Protein AF-A0A348WAE8-F1 (afdb_monomer)

Solvent-accessible surface area (backbone atoms only — not comparable to full-atom values): 7150 Å² total; per-residue (Å²): 110,68,86,56,51,53,53,51,56,40,49,42,22,59,78,48,71,42,28,40,75,69,34,55,77,71,32,35,38,44,44,33,65,83,74,50,80,72,49,72,64,38,52,44,48,25,51,53,37,42,39,63,61,49,47,48,45,54,46,50,67,75,70,50,78,93,65,56,69,68,58,52,51,49,42,51,50,50,43,52,53,57,67,45,42,25,78,77,34,94,80,55,38,41,69,30,30,57,76,35,44,32,41,79,44,84,49,76,83,81,74,78,66,80,60,66,73,58,59,61,53,63,78,73,110

InterPro domains:
  IPR010432 RDD [PF06271] (7-101)

Secondary structure (DSSP, 8-state):
-HHHHHHHHHHHHHHTTS--HHHHHTTEEEEETTSSPPPHHHHHHHHHHHIIIIIHHHHHHHH-TT--HHHHHHHHHHHHHHHHHHHHSTT---HHHHHTTEEEEE------PPPHHHHHHHTT-

Nearest PDB structures (foldseek):
  7t92-assembly1_C  TM=5.198E-01  e=1.844E-01  Thermothel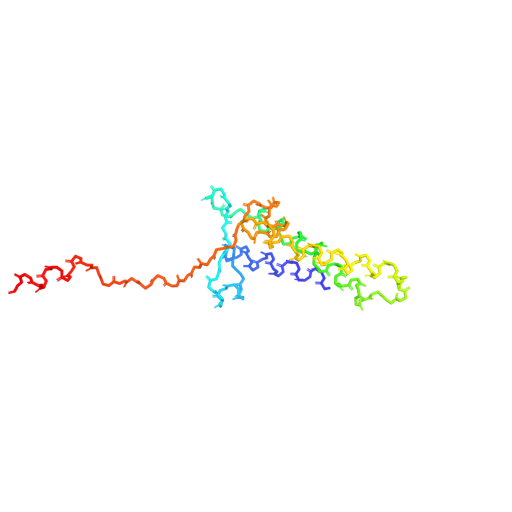omyces thermophilus ATCC 42464
  8teh-assembly1_A  TM=3.190E-01  e=2.812E+00  Arabidopsis thaliana

pLDDT: mean 82.07, std 10.45, range [54.12, 94.94]

Structure (mmCIF, N/CA/C/O backbone):
data_AF-A0A348WAE8-F1
#
_entry.id   AF-A0A348WAE8-F1
#
loop_
_atom_site.group_PDB
_atom_site.id
_atom_site.type_symbol
_atom_site.label_atom_id
_atom_site.label_alt_id
_atom_site.label_comp_id
_atom_site.label_asym_id
_atom_site.label_entity_id
_atom_site.label_seq_id
_atom_site.pdbx_PDB_ins_code
_atom_site.Cartn_x
_atom_site.Cartn_y
_atom_site.Cartn_z
_atom_site.occupancy
_atom_site.B_iso_or_equiv
_atom_site.auth_seq_id
_atom_site.auth_comp_id
_atom_site.auth_asym_id
_atom_site.auth_atom_id
_atom_site.pdbx_PDB_model_num
ATOM 1 N N . PHE A 1 1 ? 1.419 10.550 -15.366 1.00 61.09 1 PHE A N 1
ATOM 2 C CA . PHE A 1 1 ? 0.762 9.363 -14.771 1.00 61.09 1 PHE A CA 1
ATOM 3 C C . PHE A 1 1 ? 0.949 9.292 -13.250 1.00 61.09 1 PHE A C 1
ATOM 5 O O . PHE A 1 1 ? -0.041 9.384 -12.534 1.00 61.09 1 PHE A O 1
ATOM 12 N N . PHE A 1 2 ? 2.189 9.226 -12.744 1.00 62.22 2 PHE A N 1
ATOM 13 C CA . PHE A 1 2 ? 2.522 9.203 -11.305 1.00 62.22 2 PHE A CA 1
ATOM 14 C C . PHE A 1 2 ? 1.822 10.304 -10.480 1.00 62.22 2 PHE A C 1
ATOM 16 O O . PHE A 1 2 ? 1.093 10.012 -9.535 1.00 62.22 2 PHE A O 1
ATOM 23 N N . PHE A 1 3 ? 1.944 11.562 -10.920 1.00 66.31 3 PHE A N 1
ATOM 24 C CA . PHE A 1 3 ? 1.403 12.740 -10.226 1.00 66.31 3 PHE A CA 1
ATOM 25 C C . PHE A 1 3 ? -0.125 12.825 -10.162 1.00 66.31 3 PHE A C 1
ATOM 27 O O . PHE A 1 3 ? -0.647 13.615 -9.393 1.00 66.31 3 PHE A O 1
ATOM 34 N N . VAL A 1 4 ? -0.852 12.023 -10.940 1.00 67.88 4 VAL A N 1
ATOM 35 C CA . VAL A 1 4 ? -2.324 11.978 -10.886 1.00 67.88 4 VAL A CA 1
ATOM 36 C C . VAL A 1 4 ? -2.778 10.758 -10.094 1.00 67.88 4 VAL A C 1
ATOM 38 O O . VAL A 1 4 ? -3.700 10.828 -9.282 1.00 67.88 4 VAL A O 1
ATOM 41 N N . ARG A 1 5 ? -2.091 9.625 -10.274 1.00 69.12 5 ARG A N 1
ATOM 42 C CA . ARG A 1 5 ? -2.501 8.364 -9.663 1.00 69.12 5 ARG A CA 1
ATOM 43 C C . ARG A 1 5 ? -2.165 8.278 -8.178 1.00 69.12 5 ARG A C 1
ATOM 45 O O . ARG A 1 5 ? -2.987 7.776 -7.413 1.00 69.12 5 ARG A O 1
ATOM 52 N N . VAL A 1 6 ? -0.987 8.752 -7.766 1.00 69.50 6 VAL A N 1
ATOM 53 C CA . VAL A 1 6 ? -0.583 8.731 -6.351 1.00 69.50 6 VAL A CA 1
ATOM 54 C C . VAL A 1 6 ? -1.540 9.585 -5.509 1.00 69.50 6 VAL A C 1
ATOM 56 O O . VAL A 1 6 ? -2.104 9.036 -4.559 1.00 69.50 6 VAL A O 1
ATOM 59 N N . PRO A 1 7 ? -1.856 10.846 -5.880 1.00 70.81 7 PRO A N 1
ATOM 60 C CA . PRO A 1 7 ? -2.849 11.628 -5.152 1.00 70.81 7 PRO A CA 1
ATOM 61 C C . PRO A 1 7 ? -4.238 11.004 -5.194 1.00 70.81 7 PRO A C 1
ATOM 63 O O . PRO A 1 7 ? -4.896 10.993 -4.168 1.00 70.81 7 PRO A O 1
ATOM 66 N N . TYR A 1 8 ? -4.681 10.411 -6.309 1.00 72.69 8 TYR A N 1
ATOM 67 C CA . TYR A 1 8 ? -5.989 9.743 -6.355 1.00 72.69 8 TYR A CA 1
ATOM 68 C C . TYR A 1 8 ? -6.109 8.613 -5.318 1.00 72.69 8 TYR A C 1
ATOM 70 O O . TYR A 1 8 ? -7.092 8.545 -4.577 1.00 72.69 8 TYR A O 1
ATOM 78 N N . TYR A 1 9 ? -5.103 7.736 -5.219 1.00 68.81 9 TYR A N 1
ATOM 79 C CA . TYR A 1 9 ? -5.116 6.650 -4.233 1.00 68.81 9 TYR A CA 1
ATOM 80 C C . TYR A 1 9 ? -4.982 7.162 -2.799 1.00 68.81 9 TYR A C 1
ATOM 82 O O . TYR A 1 9 ? -5.702 6.687 -1.925 1.00 68.81 9 TYR A O 1
ATOM 90 N N . VAL A 1 10 ? -4.099 8.133 -2.561 1.00 69.00 10 VAL A N 1
ATOM 91 C CA . VAL A 1 10 ? -3.904 8.707 -1.225 1.00 69.00 10 VAL A CA 1
ATOM 92 C C . VAL A 1 10 ? -5.152 9.468 -0.784 1.00 69.00 10 VAL A C 1
ATOM 94 O O . VAL A 1 10 ? -5.661 9.196 0.295 1.00 69.00 10 VAL A O 1
ATOM 97 N N . LEU A 1 11 ? -5.694 10.357 -1.620 1.00 69.06 11 LEU A N 1
ATOM 98 C CA . LEU A 1 11 ? -6.877 11.162 -1.310 1.00 69.06 11 LEU A CA 1
ATOM 99 C C . LEU A 1 11 ? -8.119 10.294 -1.137 1.00 69.06 11 LEU A C 1
ATOM 101 O O . LEU A 1 11 ? -8.844 10.490 -0.172 1.00 69.06 11 LEU A O 1
ATOM 105 N N . SER A 1 12 ? -8.356 9.303 -2.002 1.00 66.56 12 SER A N 1
ATOM 106 C CA . SER A 1 12 ? -9.499 8.399 -1.811 1.00 66.56 12 SER A CA 1
ATOM 107 C C . SER A 1 12 ? -9.385 7.611 -0.504 1.00 66.56 12 SER A C 1
ATOM 109 O O . SER A 1 12 ? -10.360 7.485 0.232 1.00 66.56 12 SER A O 1
ATOM 111 N N . GLU A 1 13 ? -8.194 7.126 -0.158 1.00 67.88 13 GLU A N 1
ATOM 112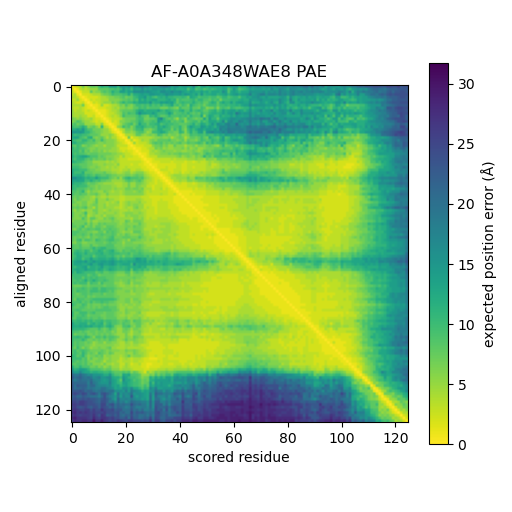 C CA . GLU A 1 13 ? -7.998 6.387 1.085 1.00 67.88 13 GLU A CA 1
ATOM 113 C C . GLU A 1 13 ? -8.036 7.298 2.326 1.00 67.88 13 GLU A C 1
ATOM 115 O O . GLU A 1 13 ? -8.510 6.864 3.376 1.00 67.88 13 GLU A O 1
ATOM 120 N N . LEU A 1 14 ? -7.634 8.566 2.199 1.00 70.69 14 LEU A N 1
ATOM 121 C CA . LEU A 1 14 ? -7.715 9.584 3.250 1.00 70.69 14 LEU A CA 1
ATOM 122 C C . LEU A 1 14 ? -9.163 10.0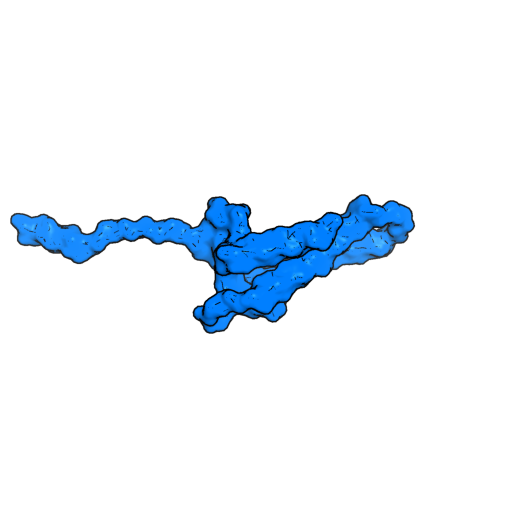43 3.495 1.00 70.69 14 LEU A C 1
ATOM 124 O O . LEU A 1 14 ? -9.621 10.048 4.634 1.00 70.69 14 LEU A O 1
ATOM 128 N N . VAL A 1 15 ? -9.910 10.349 2.428 1.00 70.25 15 VAL A N 1
ATOM 129 C CA . VAL A 1 15 ? -11.318 10.795 2.471 1.00 70.25 15 VAL A CA 1
ATOM 130 C C . VAL A 1 15 ? -12.227 9.726 3.084 1.00 70.25 15 VAL A C 1
ATOM 132 O O . VAL A 1 15 ? -13.226 10.042 3.730 1.00 70.25 15 VAL A O 1
ATOM 135 N N . TRP A 1 16 ? -11.877 8.448 2.930 1.00 65.56 16 TRP A N 1
ATOM 136 C CA . TRP A 1 16 ? -12.686 7.326 3.408 1.00 65.56 16 TRP A CA 1
ATOM 137 C C . TRP A 1 16 ? -12.030 6.499 4.516 1.00 65.56 16 TRP A C 1
ATOM 139 O O . TRP A 1 16 ? -12.394 5.332 4.694 1.00 65.56 16 TRP A O 1
ATOM 149 N N . ASN A 1 17 ? -11.119 7.101 5.293 1.00 68.31 17 ASN A N 1
ATOM 150 C CA . ASN A 1 17 ? -10.524 6.502 6.496 1.00 68.31 17 ASN A CA 1
ATOM 151 C C . ASN A 1 17 ? -9.977 5.075 6.263 1.00 68.31 17 ASN A C 1
ATOM 153 O O . ASN A 1 17 ? -10.301 4.138 6.997 1.00 68.31 17 ASN A O 1
ATOM 157 N N . GLY A 1 18 ? -9.165 4.885 5.220 1.00 64.19 18 GLY A N 1
ATOM 158 C CA . GLY A 1 18 ? -8.530 3.599 4.914 1.00 64.19 18 GLY A CA 1
ATOM 159 C C . GLY A 1 18 ? -9.298 2.704 3.936 1.00 64.19 18 GLY A C 1
ATOM 160 O O . GLY A 1 18 ? -9.080 1.488 3.914 1.00 64.19 18 GLY A O 1
ATOM 161 N N . ARG A 1 19 ? -10.226 3.254 3.142 1.00 71.94 19 ARG A N 1
ATOM 162 C CA . ARG A 1 19 ? -10.991 2.486 2.143 1.00 71.94 19 ARG A CA 1
ATOM 163 C C . ARG A 1 19 ? -11.019 3.199 0.797 1.00 71.94 19 ARG A C 1
ATOM 165 O O . ARG A 1 19 ? -11.450 4.333 0.706 1.00 71.94 19 ARG A O 1
ATOM 172 N N . THR A 1 20 ? -10.645 2.508 -0.270 1.00 79.88 20 THR A N 1
ATOM 173 C CA . THR A 1 20 ? -10.903 2.958 -1.646 1.00 79.88 20 THR A CA 1
ATOM 174 C C . THR A 1 20 ? -12.227 2.371 -2.152 1.00 79.88 20 THR A C 1
ATOM 176 O O . THR A 1 20 ? -12.753 1.432 -1.549 1.00 79.88 20 THR A O 1
ATOM 179 N N . LEU A 1 21 ? -12.773 2.881 -3.265 1.00 73.00 21 LEU A N 1
ATOM 180 C CA . LEU A 1 21 ? -14.014 2.359 -3.871 1.00 73.00 21 LEU A CA 1
ATOM 181 C C . LEU A 1 21 ? -13.969 0.834 -4.078 1.00 73.00 21 LEU A C 1
ATOM 183 O O . LEU A 1 21 ? -14.884 0.132 -3.660 1.00 73.00 21 LEU A O 1
ATOM 187 N N . GLY A 1 22 ? -12.863 0.305 -4.610 1.00 72.00 22 GLY A N 1
ATOM 188 C CA . GLY A 1 22 ? -12.678 -1.143 -4.768 1.00 72.00 22 GLY A CA 1
ATOM 189 C C . GLY A 1 22 ? -12.687 -1.901 -3.435 1.00 72.00 22 GLY A C 1
ATOM 190 O O . GLY A 1 22 ? -13.360 -2.919 -3.308 1.00 72.00 22 GLY A O 1
ATOM 191 N N . LYS A 1 23 ? -12.028 -1.371 -2.393 1.00 75.75 23 LYS A N 1
ATOM 192 C CA . LYS A 1 23 ? -12.045 -1.978 -1.046 1.00 75.75 23 LYS A CA 1
ATOM 193 C C . LYS A 1 23 ? -13.445 -1.972 -0.424 1.00 75.75 23 LYS A C 1
ATOM 195 O O . LYS A 1 23 ? -13.777 -2.865 0.350 1.00 75.75 23 LYS A O 1
ATOM 200 N N . ARG A 1 24 ? -14.284 -0.988 -0.763 1.00 76.31 24 ARG A N 1
ATOM 201 C CA . ARG A 1 24 ? -15.689 -0.955 -0.328 1.00 76.31 24 ARG A CA 1
ATOM 202 C C . ARG A 1 24 ? -16.512 -2.065 -0.965 1.00 76.31 24 ARG A C 1
ATOM 204 O O . ARG A 1 24 ? -17.243 -2.727 -0.238 1.00 76.31 24 ARG A O 1
ATOM 211 N N . LEU A 1 25 ? -16.344 -2.297 -2.268 1.00 81.25 25 LEU A N 1
ATOM 212 C CA . LEU A 1 25 ? -17.038 -3.376 -2.981 1.00 81.25 25 LEU A CA 1
ATOM 213 C C . LEU A 1 25 ? -16.681 -4.753 -2.407 1.00 81.25 25 LEU A C 1
ATOM 215 O O . LEU A 1 25 ? -17.562 -5.580 -2.198 1.00 81.25 25 LEU A O 1
ATOM 219 N N . VAL A 1 26 ? -15.405 -4.959 -2.070 1.00 81.94 26 VAL A N 1
ATOM 220 C CA . VAL A 1 26 ? -14.890 -6.223 -1.511 1.00 81.94 26 VAL A CA 1
ATOM 221 C C . VAL A 1 26 ? -15.050 -6.295 0.019 1.00 81.94 26 VAL A C 1
ATOM 223 O O . VAL A 1 26 ? -14.600 -7.243 0.642 1.00 81.94 26 VAL A O 1
ATOM 226 N N . LYS A 1 27 ? -15.695 -5.303 0.653 1.00 82.81 27 LYS A N 1
ATOM 227 C CA . LYS A 1 27 ? -15.959 -5.247 2.109 1.00 82.81 27 LYS A CA 1
ATOM 228 C C . LYS A 1 27 ? -14.725 -5.311 3.022 1.00 82.81 27 LYS A C 1
ATOM 230 O O . LYS A 1 27 ? -14.854 -5.419 4.232 1.00 82.81 27 LYS A O 1
ATOM 235 N N . ILE A 1 28 ? -13.538 -5.063 2.486 1.00 85.25 28 ILE A N 1
ATOM 236 C CA . ILE A 1 28 ? -12.303 -4.970 3.266 1.00 85.25 28 ILE A CA 1
ATOM 237 C C . ILE A 1 28 ? -12.034 -3.530 3.719 1.00 85.25 28 ILE A C 1
ATOM 239 O O . ILE A 1 28 ? -12.451 -2.545 3.085 1.00 85.25 28 ILE A O 1
ATOM 243 N N . ARG A 1 29 ? -11.301 -3.382 4.823 1.00 85.88 29 ARG A N 1
ATOM 244 C CA . ARG A 1 29 ? -10.789 -2.086 5.277 1.00 85.88 29 ARG A CA 1
ATOM 245 C C . ARG A 1 29 ? -9.374 -2.188 5.795 1.00 85.88 29 ARG A C 1
ATOM 247 O O . ARG A 1 29 ? -8.905 -3.242 6.203 1.00 85.88 29 ARG A O 1
ATOM 254 N N . VAL A 1 30 ? -8.742 -1.033 5.863 1.00 87.56 30 VAL A N 1
ATOM 255 C CA . VAL A 1 30 ? -7.457 -0.867 6.512 1.00 87.56 30 VAL A CA 1
ATOM 256 C C . VAL A 1 30 ? -7.640 -0.412 7.963 1.00 87.56 30 VAL A C 1
ATOM 258 O O . VAL A 1 30 ? -8.477 0.449 8.246 1.00 87.56 30 VAL A O 1
ATOM 261 N N . ILE A 1 31 ? -6.836 -0.962 8.870 1.00 89.25 31 ILE A N 1
ATOM 262 C CA . ILE A 1 31 ? -6.730 -0.556 10.278 1.00 89.25 31 ILE A CA 1
ATOM 263 C C . ILE A 1 31 ? -5.262 -0.342 10.679 1.00 89.25 31 ILE A C 1
ATOM 265 O O . ILE A 1 31 ? -4.347 -0.853 10.023 1.00 89.25 31 ILE A O 1
ATOM 269 N N . SER A 1 32 ? -5.037 0.433 11.743 1.00 90.88 32 SER A N 1
ATOM 270 C CA . SER A 1 32 ? -3.729 0.516 12.406 1.00 90.88 32 SER A CA 1
ATOM 271 C C . SER A 1 32 ? -3.439 -0.807 13.118 1.00 90.88 32 SER A C 1
ATOM 273 O O . SER A 1 32 ? -4.353 -1.400 13.694 1.00 90.88 32 SER A O 1
ATOM 275 N N . ALA A 1 33 ? -2.194 -1.283 13.081 1.00 88.75 33 ALA A N 1
ATOM 276 C CA . ALA A 1 33 ? -1.801 -2.498 13.796 1.00 88.75 33 ALA A CA 1
ATOM 277 C C . ALA A 1 33 ? -1.867 -2.328 15.317 1.00 88.75 33 ALA A C 1
ATOM 279 O O . ALA A 1 33 ? -2.112 -3.301 16.023 1.00 88.75 33 ALA A O 1
ATOM 280 N N . ASP A 1 34 ? -1.729 -1.092 15.794 1.00 86.50 34 ASP A N 1
ATOM 281 C CA . ASP A 1 34 ? -1.698 -0.756 17.218 1.00 86.50 34 ASP A CA 1
ATOM 282 C C . ASP A 1 34 ? -3.105 -0.526 17.802 1.00 86.50 34 ASP A C 1
ATOM 284 O O . ASP A 1 34 ? -3.253 -0.065 18.930 1.00 86.50 34 ASP A O 1
ATOM 288 N N . GLY A 1 35 ? -4.166 -0.775 17.022 1.00 81.50 35 GLY A N 1
ATOM 289 C CA . GLY A 1 35 ? -5.561 -0.557 17.437 1.00 81.50 35 GLY A CA 1
ATOM 290 C C . GLY A 1 35 ? -5.990 0.916 17.491 1.00 81.50 35 GLY A C 1
ATOM 291 O O . GLY A 1 35 ? -7.152 1.220 17.754 1.00 81.50 35 GLY A O 1
ATOM 292 N N . THR A 1 36 ? -5.075 1.841 17.201 1.00 86.06 36 THR A N 1
ATOM 293 C CA . THR A 1 36 ? -5.337 3.280 17.132 1.00 86.06 36 THR A CA 1
ATOM 294 C C . THR A 1 36 ? -6.103 3.672 15.865 1.00 86.06 36 THR A C 1
ATOM 296 O O . THR A 1 36 ? -6.279 2.894 14.920 1.00 86.06 36 THR A O 1
ATOM 299 N N . ARG A 1 37 ? -6.582 4.923 15.826 1.00 83.81 37 ARG A N 1
ATOM 300 C CA . ARG A 1 37 ? -7.149 5.495 14.598 1.00 83.81 37 ARG A CA 1
ATOM 301 C C . ARG A 1 37 ? -6.077 5.529 13.510 1.00 83.81 37 ARG A C 1
ATOM 303 O O . ARG A 1 37 ? -4.918 5.824 13.777 1.00 83.81 37 ARG A O 1
ATOM 310 N N . LEU A 1 38 ? -6.489 5.244 12.279 1.00 86.19 38 LEU A N 1
ATOM 311 C CA . LEU A 1 38 ? -5.591 5.229 11.133 1.00 86.19 38 LEU A CA 1
ATOM 312 C C . LEU A 1 38 ? -5.071 6.646 10.854 1.00 86.19 38 LEU A C 1
ATOM 314 O O . LEU A 1 38 ? -5.855 7.542 10.540 1.00 86.19 38 LEU A O 1
ATOM 318 N N . SER A 1 39 ? -3.758 6.842 10.967 1.00 87.81 39 SER A N 1
ATOM 319 C CA . SER A 1 39 ? -3.130 8.148 10.756 1.00 87.81 39 SER A CA 1
ATOM 320 C C . SER A 1 39 ? -2.950 8.458 9.260 1.00 87.81 39 SER A C 1
ATOM 322 O O . SER A 1 39 ? -2.601 7.557 8.487 1.00 87.81 39 SER A O 1
ATOM 324 N N . PRO A 1 40 ? -3.093 9.730 8.835 1.00 85.06 40 PRO A N 1
ATOM 325 C CA . PRO A 1 40 ? -2.743 10.182 7.488 1.00 85.06 40 PRO A CA 1
ATOM 326 C C . PRO A 1 40 ? -1.358 9.723 7.023 1.00 85.06 40 PRO A C 1
ATOM 328 O O . PRO A 1 40 ? -1.204 9.273 5.889 1.00 85.06 40 PRO A O 1
ATOM 331 N N . TYR A 1 41 ? -0.357 9.758 7.909 1.00 87.69 41 TYR A N 1
ATOM 332 C CA . TYR A 1 41 ? 1.000 9.314 7.584 1.00 87.69 41 TYR A CA 1
ATOM 333 C C . TYR A 1 41 ? 1.041 7.824 7.218 1.00 87.69 41 TYR A C 1
ATOM 335 O O . TYR A 1 41 ? 1.656 7.452 6.223 1.00 87.69 41 TYR A O 1
ATOM 343 N N . GLN A 1 42 ? 0.319 6.975 7.954 1.00 89.31 42 GLN A N 1
ATOM 344 C CA . GLN A 1 42 ? 0.248 5.535 7.686 1.00 89.31 42 GLN A CA 1
ATOM 345 C C . GLN A 1 42 ? -0.436 5.222 6.344 1.00 89.31 42 GLN A C 1
ATOM 347 O O . GLN A 1 42 ? -0.127 4.220 5.693 1.00 89.31 42 GLN A O 1
ATOM 352 N N . ILE A 1 43 ? -1.388 6.057 5.920 1.00 86.38 43 ILE A N 1
ATOM 353 C CA . ILE A 1 43 ? -2.058 5.935 4.615 1.00 86.38 43 ILE A CA 1
ATOM 354 C C . ILE A 1 43 ? -1.121 6.379 3.490 1.00 86.38 43 ILE A C 1
ATOM 356 O O . ILE A 1 43 ? -1.019 5.710 2.459 1.00 86.38 43 ILE A O 1
ATOM 360 N N . THR A 1 44 ? -0.414 7.488 3.680 1.00 86.69 44 THR A N 1
ATOM 361 C CA . THR A 1 44 ? 0.507 8.012 2.670 1.00 86.69 44 THR A CA 1
ATOM 362 C C . THR A 1 44 ? 1.722 7.102 2.510 1.00 86.69 44 THR A C 1
ATOM 364 O O . THR A 1 44 ? 2.024 6.694 1.389 1.00 86.69 44 THR A O 1
ATOM 367 N N . ALA A 1 45 ? 2.364 6.701 3.613 1.00 89.12 45 ALA A N 1
ATOM 368 C CA . ALA A 1 45 ? 3.566 5.867 3.609 1.00 89.12 45 ALA A CA 1
ATOM 369 C C . ALA A 1 45 ? 3.338 4.552 2.853 1.00 89.12 45 ALA A C 1
ATOM 371 O O . ALA A 1 45 ? 4.063 4.241 1.911 1.00 89.12 45 ALA A O 1
ATOM 372 N N . ARG A 1 46 ? 2.264 3.817 3.165 1.00 88.50 46 ARG A N 1
ATOM 373 C CA . ARG A 1 46 ? 1.971 2.549 2.476 1.00 88.50 46 ARG A CA 1
ATOM 374 C C . ARG A 1 46 ? 1.645 2.709 0.988 1.00 88.50 46 ARG A C 1
ATOM 376 O O . ARG A 1 46 ? 1.751 1.740 0.233 1.00 88.50 46 ARG A O 1
ATOM 383 N N . ASN A 1 47 ? 1.102 3.862 0.580 1.00 85.56 47 ASN A N 1
ATOM 384 C CA . ASN A 1 47 ? 0.734 4.115 -0.813 1.00 85.56 47 ASN A CA 1
ATOM 385 C C . ASN A 1 47 ? 1.955 4.538 -1.609 1.00 85.56 47 ASN A C 1
ATOM 387 O O . ASN A 1 47 ? 2.094 4.110 -2.748 1.00 85.56 47 ASN A O 1
ATOM 391 N N . LEU A 1 48 ? 2.849 5.312 -1.002 1.00 86.38 48 LEU A N 1
ATOM 392 C CA . LEU A 1 48 ? 4.129 5.643 -1.603 1.00 86.38 48 LEU A CA 1
ATOM 393 C C . LEU A 1 48 ? 5.002 4.391 -1.747 1.00 86.38 48 LEU A C 1
ATOM 395 O O . LEU A 1 48 ? 5.533 4.139 -2.824 1.00 86.38 48 LEU A O 1
ATOM 399 N N . MET A 1 49 ? 5.047 3.541 -0.716 1.00 90.31 49 MET A N 1
ATOM 400 C CA . MET A 1 49 ? 5.738 2.251 -0.794 1.00 90.31 49 MET A CA 1
ATOM 401 C C . MET A 1 49 ? 5.156 1.356 -1.890 1.00 90.31 49 MET A C 1
ATOM 403 O O . MET A 1 49 ? 5.914 0.774 -2.651 1.00 90.31 49 MET A O 1
ATOM 407 N N . LYS A 1 50 ? 3.825 1.325 -2.071 1.00 86.31 50 LYS A N 1
ATOM 408 C CA . LYS A 1 50 ? 3.174 0.620 -3.198 1.00 86.31 50 LYS A CA 1
ATOM 409 C C . LYS A 1 50 ? 3.734 1.048 -4.556 1.00 86.31 50 LYS A C 1
ATOM 411 O O . LYS A 1 50 ? 3.849 0.231 -5.468 1.00 86.31 50 LYS A O 1
ATOM 416 N N . GLU A 1 51 ? 4.004 2.341 -4.702 1.00 85.88 51 GLU A N 1
ATOM 417 C CA . GLU A 1 51 ? 4.497 2.909 -5.948 1.00 85.88 51 GLU A CA 1
ATOM 418 C C . GLU A 1 51 ? 5.905 2.391 -6.241 1.00 85.88 51 GLU A C 1
ATOM 420 O O . GLU A 1 51 ? 6.149 1.900 -7.336 1.00 85.88 51 GLU A O 1
ATOM 425 N N . ILE A 1 52 ? 6.782 2.381 -5.237 1.00 87.81 52 ILE A N 1
ATOM 426 C CA . ILE A 1 52 ? 8.163 1.888 -5.348 1.00 87.81 52 ILE A CA 1
ATOM 427 C C . ILE A 1 52 ? 8.206 0.361 -5.514 1.00 87.81 52 ILE A C 1
ATOM 429 O O . ILE A 1 52 ? 8.950 -0.157 -6.341 1.00 87.81 52 ILE A O 1
ATOM 433 N N . GLU A 1 53 ? 7.397 -0.361 -4.744 1.00 89.31 53 GLU A N 1
ATOM 434 C CA . GLU A 1 53 ? 7.403 -1.823 -4.667 1.00 89.31 53 GLU A CA 1
ATOM 435 C C . GLU A 1 53 ? 6.837 -2.495 -5.919 1.00 89.31 53 GLU A C 1
ATOM 437 O O . GLU A 1 53 ? 7.371 -3.507 -6.366 1.00 89.31 53 GLU A O 1
ATOM 442 N N . VAL A 1 54 ? 5.746 -1.953 -6.468 1.00 87.56 54 VAL A N 1
ATOM 443 C CA . VAL A 1 54 ? 4.959 -2.626 -7.511 1.00 87.56 54 VAL A CA 1
ATOM 444 C C . VAL A 1 54 ? 4.923 -1.804 -8.787 1.00 87.56 54 VAL A C 1
ATOM 446 O O . VAL A 1 54 ? 5.192 -2.315 -9.869 1.00 87.56 54 VAL A O 1
ATOM 449 N N . PHE A 1 55 ? 4.591 -0.520 -8.698 1.00 86.62 55 PHE A N 1
ATOM 450 C CA . PHE A 1 55 ? 4.247 0.230 -9.899 1.00 86.62 55 PHE A CA 1
ATOM 451 C C . PHE A 1 55 ? 5.434 0.763 -10.683 1.00 86.62 55 PHE A C 1
ATOM 453 O O . PHE A 1 55 ? 5.405 0.669 -11.904 1.00 86.62 55 PHE A O 1
ATOM 460 N N . THR A 1 56 ? 6.470 1.264 -10.021 1.00 88.69 56 THR A N 1
ATOM 461 C CA . THR A 1 56 ? 7.724 1.674 -10.655 1.00 88.69 56 THR A CA 1
ATOM 462 C C . THR A 1 56 ? 8.390 0.515 -11.398 1.00 88.69 56 THR A C 1
ATOM 464 O O . THR A 1 56 ? 8.650 0.682 -12.590 1.00 88.69 56 THR A O 1
ATOM 467 N N . PRO A 1 57 ? 8.625 -0.669 -10.790 1.00 89.00 57 PRO A N 1
ATOM 468 C CA . PRO A 1 57 ? 9.266 -1.768 -11.505 1.00 89.00 57 PRO A CA 1
ATOM 469 C C . PRO A 1 57 ? 8.402 -2.285 -12.660 1.00 89.00 57 PRO A C 1
ATOM 471 O O . PRO A 1 57 ? 8.925 -2.488 -13.752 1.00 89.00 57 PRO A O 1
ATOM 474 N N . ILE A 1 58 ? 7.081 -2.408 -12.478 1.00 89.62 58 ILE A N 1
ATOM 475 C CA . ILE A 1 58 ? 6.171 -2.780 -13.574 1.00 89.62 58 ILE A CA 1
ATOM 476 C C . ILE A 1 58 ? 6.215 -1.731 -14.694 1.00 89.62 58 ILE A C 1
ATOM 478 O O . ILE A 1 58 ? 6.372 -2.084 -15.859 1.00 89.62 58 ILE A O 1
ATOM 482 N N . ALA A 1 59 ? 6.133 -0.440 -14.367 1.00 88.94 59 ALA A N 1
ATOM 483 C CA . ALA A 1 59 ? 6.199 0.627 -15.359 1.00 88.94 59 ALA A CA 1
ATOM 484 C C . ALA A 1 59 ? 7.540 0.629 -16.102 1.00 88.94 59 ALA A C 1
ATOM 486 O O . ALA A 1 59 ? 7.545 0.790 -17.315 1.00 88.94 59 ALA A O 1
ATOM 487 N N . MET A 1 60 ? 8.667 0.403 -15.423 1.00 88.19 60 MET A N 1
ATOM 488 C CA . MET A 1 60 ? 9.975 0.297 -16.079 1.00 88.19 60 MET A CA 1
ATOM 489 C C . MET A 1 60 ? 10.064 -0.914 -17.014 1.00 88.19 60 MET A C 1
ATOM 491 O O . MET A 1 60 ? 10.654 -0.807 -18.088 1.00 88.19 60 MET A O 1
ATOM 495 N N . ILE A 1 61 ? 9.453 -2.048 -16.652 1.00 89.31 61 ILE A N 1
ATOM 496 C CA . ILE A 1 61 ? 9.421 -3.245 -17.506 1.00 89.31 61 ILE A CA 1
ATOM 497 C C . ILE A 1 61 ? 8.717 -2.964 -18.843 1.00 89.31 61 ILE A C 1
ATOM 499 O O . ILE A 1 61 ? 9.193 -3.448 -19.871 1.00 89.31 61 ILE A O 1
ATOM 503 N N . PHE A 1 62 ? 7.623 -2.196 -18.834 1.00 87.94 62 PHE A N 1
ATOM 504 C CA . PHE A 1 62 ? 6.792 -1.955 -20.022 1.00 87.94 62 PHE A CA 1
ATOM 505 C C . PHE A 1 62 ? 7.097 -0.649 -20.770 1.00 87.94 62 PHE A C 1
ATOM 507 O O . PHE A 1 62 ? 6.875 -0.587 -21.974 1.00 87.94 62 PHE A O 1
ATOM 514 N N . SER A 1 63 ? 7.587 0.387 -20.086 1.00 87.69 63 SER A N 1
ATOM 515 C CA . SER A 1 63 ? 7.728 1.735 -20.659 1.00 87.69 63 SER A CA 1
ATOM 516 C C . SER A 1 63 ? 9.138 2.077 -21.133 1.00 87.69 63 SER A C 1
ATOM 518 O O . SER A 1 63 ? 9.290 3.043 -21.872 1.00 87.69 63 SER A O 1
ATOM 520 N N . VAL A 1 64 ? 10.171 1.350 -20.688 1.00 87.19 64 VAL A N 1
ATOM 521 C CA . VAL A 1 64 ? 11.564 1.620 -21.081 1.00 87.19 64 VAL A CA 1
ATOM 522 C C . VAL A 1 64 ? 11.966 0.655 -22.203 1.00 87.19 64 VAL A C 1
ATOM 524 O O . VAL A 1 64 ? 12.166 -0.532 -21.919 1.00 87.19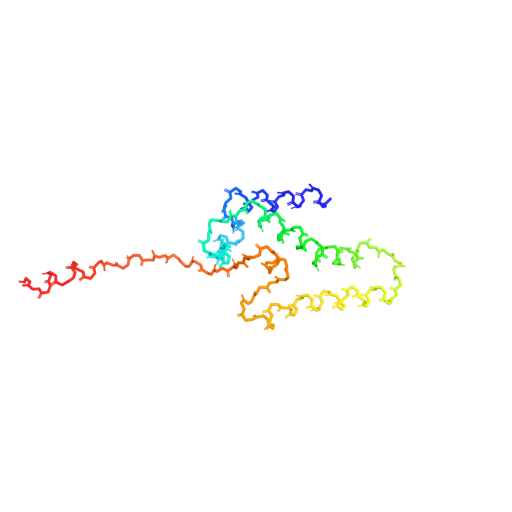 64 VAL A O 1
ATOM 527 N N . PRO A 1 65 ? 12.070 1.121 -23.464 1.00 84.31 65 PRO A N 1
ATOM 528 C CA . PRO A 1 65 ? 12.621 0.320 -24.554 1.00 84.31 65 PRO A CA 1
ATOM 529 C C . PRO A 1 65 ? 14.141 0.134 -24.391 1.00 84.31 65 PRO A C 1
ATOM 531 O O . PRO A 1 65 ? 14.786 0.867 -23.644 1.00 84.31 65 PRO A O 1
ATOM 534 N N . ASP A 1 66 ? 14.701 -0.883 -25.051 1.00 87.00 66 ASP A N 1
ATOM 535 C CA . ASP A 1 66 ? 16.152 -1.148 -25.156 1.00 87.00 66 ASP A CA 1
ATOM 536 C C . ASP A 1 66 ? 16.924 -1.334 -23.836 1.00 87.00 66 ASP A C 1
ATOM 538 O O . ASP A 1 66 ? 18.146 -1.205 -23.761 1.00 87.00 66 ASP A O 1
ATOM 542 N N . LYS A 1 67 ? 16.218 -1.705 -22.768 1.00 87.81 67 LYS A N 1
ATOM 543 C CA . LYS A 1 67 ? 16.831 -2.091 -21.493 1.00 87.81 67 LYS A CA 1
ATOM 544 C C . LYS A 1 67 ? 17.569 -3.432 -21.604 1.00 87.81 67 LYS A C 1
ATOM 546 O O . LYS A 1 67 ? 17.029 -4.386 -22.172 1.00 87.81 67 LYS A O 1
ATOM 551 N N . PRO A 1 68 ? 18.762 -3.563 -20.997 1.00 91.31 68 PRO A N 1
ATOM 552 C CA . PRO A 1 68 ? 19.519 -4.804 -21.053 1.00 91.31 68 PRO A CA 1
ATOM 553 C C . PRO A 1 68 ? 18.762 -5.952 -20.368 1.00 91.31 68 PRO A C 1
ATOM 555 O O . PRO A 1 68 ? 18.027 -5.752 -19.393 1.00 91.31 68 PRO A O 1
ATOM 558 N N . GLY A 1 69 ? 18.954 -7.180 -20.862 1.00 90.31 69 GLY A N 1
ATOM 559 C CA . GLY A 1 69 ? 18.208 -8.359 -20.401 1.00 90.31 69 GLY A CA 1
ATOM 560 C C . GLY A 1 69 ? 18.315 -8.603 -18.891 1.00 90.31 69 GLY A C 1
ATOM 561 O O . GLY A 1 69 ? 17.307 -8.872 -18.238 1.00 90.31 69 GLY A O 1
ATOM 562 N N . TYR A 1 70 ? 19.504 -8.404 -18.311 1.00 92.69 70 TYR A N 1
ATOM 563 C CA . TYR A 1 70 ? 19.724 -8.551 -16.868 1.00 92.69 70 TYR A CA 1
ATOM 564 C C . TYR A 1 70 ? 18.918 -7.545 -16.034 1.00 92.69 70 TYR A C 1
ATOM 566 O O . TYR A 1 70 ? 18.453 -7.890 -14.951 1.00 92.69 70 TYR A O 1
ATOM 574 N N . ALA A 1 71 ? 18.697 -6.322 -16.533 1.00 92.12 71 ALA A N 1
ATOM 575 C CA . ALA A 1 71 ? 17.899 -5.322 -15.827 1.00 92.12 71 ALA A CA 1
ATOM 576 C C . ALA A 1 71 ? 16.422 -5.730 -15.798 1.00 92.12 71 ALA A C 1
ATOM 578 O O . ALA A 1 71 ? 15.763 -5.615 -14.767 1.00 92.12 71 ALA A O 1
ATOM 579 N N . THR A 1 72 ? 15.913 -6.284 -16.903 1.00 90.25 72 THR A N 1
ATOM 580 C CA . THR A 1 72 ? 14.547 -6.827 -16.939 1.00 90.25 72 THR A CA 1
ATOM 581 C C . THR A 1 72 ? 14.406 -8.027 -16.001 1.00 90.25 72 THR A C 1
ATOM 583 O O . THR A 1 72 ? 13.446 -8.079 -15.234 1.00 90.25 72 THR A O 1
ATOM 586 N N . ALA A 1 73 ? 15.377 -8.946 -15.996 1.00 93.44 73 ALA A N 1
ATOM 587 C CA . ALA A 1 73 ? 15.386 -10.092 -15.087 1.00 93.44 73 ALA A CA 1
ATOM 588 C C . ALA A 1 73 ? 15.414 -9.660 -13.610 1.00 93.44 73 ALA A C 1
ATOM 590 O O . ALA A 1 73 ? 14.656 -10.191 -12.801 1.00 93.44 73 ALA A O 1
ATOM 591 N N . PHE A 1 74 ? 16.223 -8.653 -13.267 1.00 94.69 74 PHE A N 1
ATOM 592 C CA . PHE A 1 74 ? 16.275 -8.093 -11.917 1.00 94.69 74 PHE A CA 1
ATOM 593 C C . PHE A 1 74 ? 14.932 -7.490 -11.486 1.00 94.69 74 PHE A C 1
ATOM 595 O O . PHE A 1 74 ? 14.457 -7.783 -10.391 1.00 94.69 74 PHE A O 1
ATOM 602 N N . LEU A 1 75 ? 14.280 -6.697 -12.343 1.00 93.31 75 LEU A N 1
ATOM 603 C CA . LEU A 1 75 ? 12.969 -6.111 -12.033 1.00 93.31 75 LEU A CA 1
ATOM 604 C C . LEU A 1 75 ? 11.877 -7.181 -11.885 1.00 93.31 75 LEU A C 1
ATOM 606 O O . LEU A 1 75 ? 11.020 -7.068 -11.008 1.00 93.31 75 LEU A O 1
ATOM 610 N N . MET A 1 76 ? 11.911 -8.233 -12.707 1.00 92.44 76 MET A N 1
ATOM 611 C CA . MET A 1 76 ? 10.989 -9.366 -12.583 1.00 92.44 76 MET A CA 1
ATOM 612 C C . MET A 1 76 ? 11.205 -10.125 -11.273 1.00 92.44 76 MET A C 1
ATOM 614 O O . MET A 1 76 ? 10.238 -10.406 -10.565 1.00 92.44 76 MET A O 1
ATOM 618 N N . LEU A 1 77 ? 12.464 -10.399 -10.918 1.00 94.94 77 LEU A N 1
ATOM 619 C CA . LEU A 1 77 ? 12.816 -11.021 -9.645 1.00 94.94 77 LEU A CA 1
ATOM 620 C C . LEU A 1 77 ? 12.372 -10.151 -8.464 1.00 94.94 77 LEU A C 1
ATOM 622 O O . LEU A 1 77 ? 11.786 -10.665 -7.517 1.00 94.94 77 LEU A O 1
ATOM 626 N N . 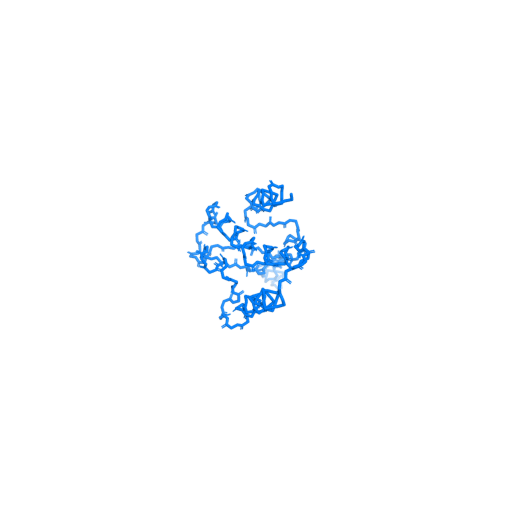TRP A 1 78 ? 12.591 -8.838 -8.538 1.00 93.88 78 TRP A N 1
ATOM 627 C CA . TRP A 1 78 ? 12.144 -7.883 -7.527 1.00 93.88 78 TRP A CA 1
ATOM 628 C C . TRP A 1 78 ? 10.630 -7.959 -7.301 1.00 93.88 78 TRP A C 1
ATOM 630 O O . TRP A 1 78 ? 10.185 -8.169 -6.172 1.00 93.88 78 TRP A O 1
ATOM 640 N N . VAL A 1 79 ? 9.831 -7.842 -8.369 1.00 92.38 79 VAL A N 1
ATOM 641 C CA . VAL A 1 79 ? 8.362 -7.919 -8.278 1.00 92.38 79 VAL A CA 1
ATOM 642 C C . VAL A 1 79 ? 7.929 -9.272 -7.718 1.00 92.38 79 VAL A C 1
ATOM 644 O O . VAL A 1 79 ? 7.058 -9.323 -6.850 1.00 92.38 79 VAL A O 1
ATOM 647 N N . PHE A 1 80 ? 8.558 -10.360 -8.162 1.00 93.81 80 PHE A N 1
ATOM 648 C CA . PHE A 1 80 ? 8.270 -11.703 -7.671 1.00 93.81 80 PHE A CA 1
ATOM 649 C C . PHE A 1 80 ? 8.529 -11.834 -6.163 1.00 93.81 80 PHE A C 1
ATOM 651 O O . PHE A 1 80 ? 7.647 -12.269 -5.425 1.00 93.81 80 PHE A O 1
ATOM 658 N N . VAL A 1 81 ? 9.692 -11.386 -5.683 1.00 93.88 81 VAL A N 1
ATOM 659 C CA . VAL A 1 81 ? 10.048 -11.422 -4.256 1.00 93.88 81 VAL A CA 1
ATOM 660 C C . VAL A 1 81 ? 9.074 -10.588 -3.424 1.00 93.88 81 VAL A C 1
ATOM 662 O O . VAL A 1 81 ? 8.566 -11.071 -2.413 1.00 93.88 81 VAL A O 1
ATOM 665 N N . VAL A 1 82 ? 8.754 -9.364 -3.854 1.00 92.56 82 VAL A N 1
ATOM 666 C CA . VAL A 1 82 ? 7.813 -8.486 -3.139 1.00 92.56 82 VAL A CA 1
ATOM 667 C C . VAL A 1 82 ? 6.411 -9.099 -3.068 1.00 92.56 82 VAL A C 1
ATOM 669 O O . VAL A 1 82 ? 5.773 -9.042 -2.014 1.00 92.56 82 VAL A O 1
ATOM 672 N N . LEU A 1 83 ? 5.932 -9.717 -4.153 1.00 90.44 83 LEU A N 1
ATOM 673 C CA . LEU A 1 83 ? 4.638 -10.410 -4.175 1.00 90.44 83 LEU A CA 1
ATOM 674 C C . LEU A 1 83 ? 4.612 -11.650 -3.278 1.00 90.44 83 LEU A C 1
ATOM 676 O O . LEU A 1 83 ? 3.541 -12.023 -2.801 1.00 90.44 83 LEU A O 1
ATOM 680 N N . LEU A 1 84 ? 5.767 -12.262 -3.017 1.00 93.31 84 LEU A N 1
ATOM 681 C CA . LEU A 1 84 ? 5.890 -13.389 -2.100 1.00 93.31 84 LEU A CA 1
ATOM 682 C C . LEU A 1 84 ? 5.871 -12.975 -0.622 1.00 93.31 84 LEU A C 1
ATOM 684 O O . LEU A 1 84 ? 5.429 -13.764 0.212 1.00 93.31 84 LEU A O 1
ATOM 688 N N . VAL A 1 85 ? 6.280 -11.749 -0.271 1.00 93.19 85 VAL A N 1
ATOM 689 C CA . VAL A 1 85 ? 6.354 -11.291 1.134 1.00 93.19 85 VAL A CA 1
ATOM 690 C C . VAL A 1 85 ? 5.058 -11.538 1.933 1.00 93.19 85 VAL A C 1
ATOM 692 O O . VAL A 1 85 ? 5.143 -12.107 3.026 1.00 93.19 85 VAL A O 1
ATOM 695 N N . PRO A 1 86 ? 3.850 -11.195 1.437 1.00 90.25 86 PRO A N 1
ATOM 696 C CA . PRO A 1 86 ? 2.610 -11.438 2.174 1.00 90.25 86 PRO A CA 1
ATOM 697 C C . PRO A 1 86 ? 2.317 -12.918 2.448 1.00 90.25 86 PRO A C 1
ATOM 699 O O . PRO A 1 86 ? 1.617 -13.213 3.413 1.00 90.25 86 PRO A O 1
ATOM 702 N N . PHE A 1 87 ? 2.828 -13.846 1.633 1.00 91.44 87 PHE A N 1
ATOM 703 C CA . PHE A 1 87 ? 2.600 -15.283 1.825 1.00 91.44 87 PHE A CA 1
ATOM 704 C C . PHE A 1 87 ? 3.417 -15.847 2.989 1.00 91.44 87 PHE A C 1
ATOM 706 O O . PHE A 1 87 ? 2.941 -16.731 3.697 1.00 91.44 87 PHE A O 1
ATOM 713 N N . PHE A 1 88 ? 4.615 -15.307 3.218 1.00 92.31 88 PHE A N 1
ATOM 714 C CA . PHE A 1 88 ? 5.488 -15.725 4.318 1.00 92.31 88 PHE A CA 1
ATOM 715 C C . PHE A 1 88 ? 5.227 -14.953 5.616 1.00 92.31 88 PHE A C 1
ATOM 717 O O . PHE A 1 88 ? 5.601 -15.398 6.702 1.00 92.31 88 PHE A O 1
ATOM 724 N N . ASN A 1 89 ? 4.565 -13.798 5.535 1.00 91.81 89 ASN A N 1
ATOM 725 C CA . ASN A 1 89 ? 4.236 -13.012 6.712 1.00 91.81 89 ASN A CA 1
ATOM 726 C C . ASN A 1 89 ? 2.976 -13.551 7.414 1.00 91.81 89 ASN A C 1
ATOM 728 O O . ASN A 1 89 ? 1.893 -13.582 6.832 1.00 91.81 89 ASN A O 1
ATOM 732 N N . LYS A 1 90 ? 3.079 -13.866 8.714 1.00 88.12 90 LYS A N 1
ATOM 733 C CA . LYS A 1 90 ? 1.955 -14.349 9.548 1.00 88.12 90 LYS A CA 1
ATOM 734 C C . LYS A 1 90 ? 0.728 -13.436 9.492 1.00 88.12 90 LYS A C 1
ATOM 736 O O . LYS A 1 90 ? -0.403 -13.906 9.535 1.00 88.12 90 LYS A O 1
ATOM 741 N N . ARG A 1 91 ? 0.957 -12.124 9.388 1.00 88.06 91 ARG A N 1
ATOM 742 C CA . ARG A 1 91 ? -0.095 -11.097 9.332 1.00 88.06 91 ARG A CA 1
ATOM 743 C C . ARG A 1 91 ? -0.576 -10.789 7.907 1.00 88.06 91 ARG A C 1
ATOM 745 O O . ARG A 1 91 ? -1.387 -9.885 7.734 1.00 88.06 91 ARG A O 1
ATOM 752 N N . ARG A 1 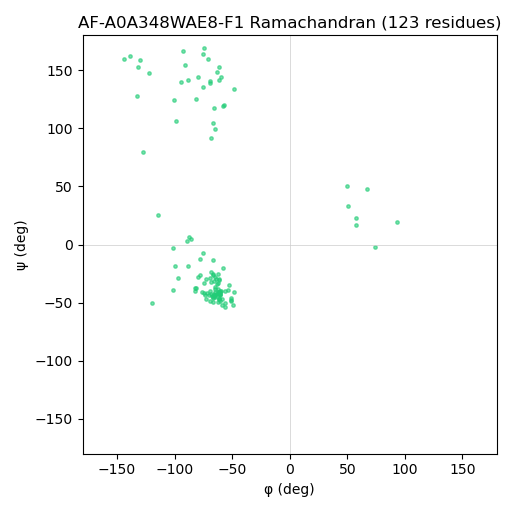92 ? -0.059 -11.503 6.897 1.00 88.19 92 ARG A N 1
ATOM 753 C CA . ARG A 1 92 ? -0.334 -11.306 5.462 1.00 88.19 92 ARG A CA 1
ATOM 754 C C . ARG A 1 92 ? -0.168 -9.855 4.988 1.00 88.19 92 ARG A C 1
ATOM 756 O O . ARG A 1 92 ? -0.885 -9.392 4.106 1.00 88.19 92 ARG A O 1
ATOM 763 N N . GLN A 1 93 ? 0.774 -9.121 5.584 1.00 89.75 93 GLN A N 1
ATOM 764 C CA . GLN A 1 93 ? 1.067 -7.731 5.219 1.00 89.75 93 GLN A CA 1
ATOM 765 C C . GLN A 1 93 ? 2.107 -7.698 4.098 1.00 89.75 93 GLN A C 1
ATOM 767 O O . GLN A 1 93 ? 3.077 -8.456 4.136 1.00 89.75 93 GLN A O 1
ATOM 772 N N . ARG A 1 94 ? 1.941 -6.771 3.153 1.00 90.56 94 ARG A N 1
ATOM 773 C CA . ARG A 1 94 ? 3.012 -6.362 2.230 1.00 90.56 94 ARG A CA 1
ATOM 774 C C . ARG A 1 94 ? 4.022 -5.462 2.940 1.00 90.56 94 ARG A C 1
ATOM 776 O O . ARG A 1 94 ? 3.697 -4.873 3.972 1.00 90.56 94 ARG A O 1
ATOM 783 N N . LEU A 1 95 ? 5.196 -5.290 2.340 1.00 90.81 95 LEU A N 1
ATOM 784 C CA . LEU A 1 95 ? 6.281 -4.455 2.871 1.00 90.81 95 LEU A CA 1
ATOM 785 C C . LEU A 1 95 ? 5.802 -3.043 3.252 1.00 90.81 95 LEU A C 1
ATOM 787 O O . LEU A 1 95 ? 5.981 -2.621 4.395 1.00 90.81 95 LEU A O 1
ATOM 791 N N . GLY A 1 96 ? 5.073 -2.362 2.366 1.00 89.06 96 GLY A N 1
ATOM 792 C CA . GLY A 1 96 ? 4.524 -1.039 2.670 1.00 89.06 96 GLY A CA 1
ATOM 793 C C . GLY A 1 96 ? 3.533 -0.997 3.842 1.00 89.06 96 GLY A C 1
ATOM 794 O O . GLY A 1 96 ? 3.472 0.006 4.550 1.00 89.06 96 GLY A O 1
ATOM 795 N N . ASP A 1 97 ? 2.774 -2.070 4.087 1.00 90.50 97 ASP A N 1
ATOM 796 C CA . ASP A 1 97 ? 1.865 -2.144 5.240 1.00 90.50 97 ASP A CA 1
ATOM 797 C C . ASP A 1 97 ? 2.619 -2.489 6.537 1.00 90.50 97 ASP A C 1
ATOM 799 O O . ASP A 1 97 ? 2.198 -2.052 7.610 1.00 90.50 97 ASP A O 1
ATOM 803 N N . MET A 1 98 ? 3.745 -3.210 6.443 1.00 92.38 98 MET A N 1
ATOM 804 C CA . MET A 1 98 ? 4.659 -3.456 7.567 1.00 92.38 98 MET A CA 1
ATOM 805 C C . MET A 1 98 ? 5.327 -2.157 8.022 1.00 92.38 98 MET A C 1
ATOM 807 O O . MET A 1 98 ? 5.320 -1.864 9.213 1.00 92.38 98 MET A O 1
ATOM 811 N N . ILE A 1 99 ? 5.826 -1.353 7.079 1.00 92.00 99 ILE A N 1
ATOM 812 C CA . ILE A 1 99 ? 6.465 -0.056 7.362 1.00 92.00 99 ILE A CA 1
ATOM 813 C C . ILE A 1 99 ? 5.457 0.937 7.936 1.00 92.00 99 ILE A C 1
ATOM 815 O O . ILE A 1 99 ? 5.750 1.639 8.897 1.00 92.00 99 ILE A O 1
ATOM 819 N N . ALA A 1 100 ? 4.246 0.978 7.378 1.00 90.50 100 ALA A N 1
ATOM 820 C CA . ALA A 1 100 ? 3.192 1.844 7.888 1.00 90.50 100 ALA A CA 1
ATOM 821 C C . ALA A 1 100 ? 2.548 1.331 9.194 1.00 90.50 100 ALA A C 1
ATOM 823 O O . ALA A 1 100 ? 1.718 2.037 9.765 1.00 90.50 100 ALA A O 1
ATOM 824 N N . GLY A 1 101 ? 2.884 0.120 9.654 1.00 91.38 101 GLY A N 1
ATOM 825 C CA . GLY A 1 101 ? 2.358 -0.460 10.894 1.00 91.38 101 GLY A CA 1
ATOM 826 C C . GLY A 1 101 ? 0.864 -0.760 10.825 1.00 91.38 101 GLY A C 1
ATOM 827 O O . GLY A 1 101 ? 0.094 -0.338 11.683 1.00 91.38 101 GLY A O 1
ATOM 828 N N . THR A 1 102 ? 0.407 -1.415 9.758 1.00 91.38 102 THR A N 1
ATOM 829 C CA . THR A 1 102 ? -1.023 -1.463 9.429 1.00 91.38 102 THR A CA 1
ATOM 830 C C . THR A 1 102 ? -1.479 -2.782 8.832 1.00 91.38 102 THR A C 1
ATOM 832 O O . THR A 1 102 ? -0.676 -3.542 8.293 1.00 91.38 102 THR A O 1
ATOM 835 N N . LEU A 1 103 ? -2.782 -3.055 8.905 1.00 90.50 103 LEU A N 1
ATOM 836 C CA . LEU A 1 103 ? -3.372 -4.296 8.406 1.00 90.50 103 LEU A CA 1
ATOM 837 C C . LEU A 1 103 ? -4.603 -4.046 7.548 1.00 90.50 103 LEU A C 1
ATOM 839 O O . LEU A 1 103 ? -5.310 -3.053 7.719 1.00 90.50 103 LEU A O 1
ATOM 843 N N . VAL A 1 104 ? -4.858 -4.981 6.637 1.00 88.19 104 VAL A N 1
ATOM 844 C CA . VAL A 1 104 ? -6.119 -5.093 5.908 1.00 88.19 104 VAL A CA 1
ATOM 845 C C . VAL A 1 104 ? -6.934 -6.190 6.577 1.00 88.19 104 VAL A C 1
ATOM 847 O O . VAL A 1 104 ? -6.458 -7.312 6.714 1.00 88.19 104 VAL A O 1
ATOM 850 N N . VAL A 1 105 ? -8.147 -5.856 6.999 1.00 87.62 105 VAL A N 1
ATOM 851 C CA . VAL A 1 105 ? -9.084 -6.779 7.642 1.00 87.62 105 VAL A CA 1
ATOM 852 C C . VAL A 1 105 ? -10.383 -6.829 6.856 1.00 87.62 105 VAL A C 1
ATOM 854 O O . VAL A 1 105 ? -10.797 -5.833 6.252 1.00 87.62 105 VAL A O 1
ATOM 857 N N . ASP A 1 106 ? -11.017 -7.994 6.866 1.00 85.56 106 ASP A N 1
ATOM 858 C CA . ASP A 1 106 ? -12.353 -8.157 6.314 1.00 85.56 106 ASP A CA 1
ATOM 859 C C . ASP A 1 106 ? -13.394 -7.543 7.262 1.00 85.56 106 ASP A C 1
ATOM 861 O O . ASP A 1 106 ? -13.308 -7.690 8.483 1.00 85.56 106 ASP A O 1
ATOM 865 N N . GLN A 1 107 ? -14.347 -6.799 6.706 1.00 79.94 107 GLN A N 1
ATOM 866 C CA . GLN A 1 107 ? -15.478 -6.231 7.436 1.00 79.94 107 GLN A CA 1
ATOM 867 C C . GLN A 1 107 ? -16.785 -6.604 6.734 1.00 79.94 107 GLN A C 1
ATOM 869 O O . GLN A 1 107 ? -17.369 -5.774 6.022 1.00 79.94 107 GLN A O 1
ATOM 874 N N . PRO A 1 108 ? -17.279 -7.837 6.946 1.00 74.31 108 PRO A N 1
ATOM 875 C CA . PRO A 1 108 ? -18.605 -8.208 6.486 1.00 74.31 108 PRO A CA 1
ATOM 876 C C . PRO A 1 108 ? -19.672 -7.334 7.162 1.00 74.31 108 PRO A C 1
ATOM 878 O O . PRO A 1 108 ? -19.480 -6.814 8.261 1.00 74.31 108 PRO A O 1
ATOM 881 N N . LEU A 1 109 ? -20.806 -7.151 6.478 1.00 65.44 109 LEU A N 1
ATOM 882 C CA . LEU A 1 109 ? -21.966 -6.456 7.037 1.00 65.44 109 LEU A CA 1
ATOM 883 C C . LEU A 1 109 ? -22.383 -7.176 8.319 1.00 65.44 109 LEU A C 1
ATOM 885 O O . LEU A 1 109 ? -22.721 -8.357 8.278 1.00 65.44 109 LEU A O 1
ATOM 889 N N . THR A 1 110 ? -22.358 -6.465 9.441 1.00 64.56 110 THR A N 1
ATOM 890 C CA . THR A 1 110 ? -22.925 -6.943 10.698 1.00 64.56 110 THR A CA 1
ATOM 891 C C . THR A 1 110 ? -24.436 -7.001 10.524 1.00 64.56 110 THR A C 1
ATOM 893 O O . THR A 1 110 ? -25.124 -5.996 10.707 1.00 64.56 110 THR A O 1
ATOM 896 N N . LEU A 1 111 ? -24.948 -8.155 10.095 1.00 71.06 111 LEU A N 1
ATOM 897 C CA . LEU A 1 111 ? -26.368 -8.451 10.189 1.00 71.06 111 LEU A CA 1
ATOM 898 C C . LEU A 1 111 ? -26.662 -8.544 11.690 1.00 71.06 111 LEU A C 1
ATOM 900 O O . LEU A 1 111 ? -26.228 -9.488 12.348 1.00 71.06 111 LEU A O 1
ATOM 904 N N . LEU A 1 112 ? -27.294 -7.509 12.243 1.00 74.19 112 LEU A N 1
ATOM 905 C CA . LEU A 1 112 ? -27.789 -7.538 13.613 1.00 74.19 112 LEU A CA 1
ATOM 906 C C . LEU A 1 112 ? -28.885 -8.599 13.647 1.00 74.19 112 LEU A C 1
ATOM 908 O O . LEU A 1 112 ? -29.995 -8.372 13.170 1.00 74.19 112 LEU A O 1
ATOM 912 N N . LEU A 1 113 ? -28.524 -9.789 14.119 1.00 76.94 113 LEU A N 1
ATOM 913 C CA . LEU A 1 113 ? -29.497 -10.825 14.416 1.00 76.94 113 LEU A CA 1
ATOM 914 C C . LEU A 1 113 ? -30.461 -10.269 15.477 1.00 76.94 113 LEU A C 1
ATOM 916 O O . LEU A 1 113 ? -30.018 -9.488 16.327 1.00 76.94 113 LEU A O 1
ATOM 920 N N . PRO A 1 114 ? -31.755 -10.629 15.414 1.00 73.25 114 PRO A N 1
ATOM 921 C CA . PRO A 1 114 ? -32.726 -10.244 16.427 1.00 73.25 114 PRO A CA 1
ATOM 922 C C . PRO A 1 114 ? -32.164 -10.536 17.814 1.00 73.25 114 PRO A C 1
ATOM 924 O O . PRO A 1 114 ? -31.564 -11.590 18.037 1.00 73.25 114 PRO A 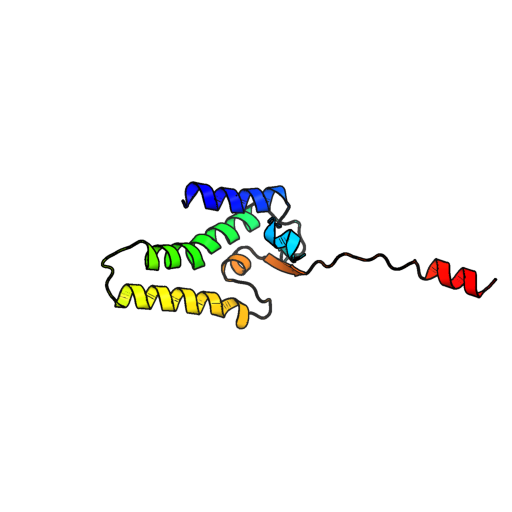O 1
ATOM 927 N N . ASP A 1 115 ? -32.311 -9.568 18.711 1.00 76.75 115 ASP A N 1
ATOM 928 C CA . ASP A 1 115 ? -31.776 -9.664 20.058 1.00 76.75 115 ASP A CA 1
ATOM 929 C C . ASP A 1 115 ? -32.360 -10.914 20.730 1.00 76.75 115 ASP A C 1
ATOM 931 O O . ASP A 1 115 ? -33.579 -11.041 20.863 1.00 76.75 115 ASP A O 1
ATOM 935 N N . LEU A 1 116 ? -31.500 -11.857 21.130 1.00 72.25 116 LEU A N 1
ATOM 936 C CA . LEU A 1 116 ? -31.914 -13.115 21.767 1.00 72.25 116 LEU A CA 1
ATOM 937 C C . LEU A 1 116 ? -32.729 -12.857 23.048 1.00 72.25 116 LEU A C 1
ATOM 939 O O . LEU A 1 116 ? -33.495 -13.718 23.486 1.00 72.25 116 LEU A O 1
ATOM 943 N N . ALA A 1 117 ? -32.605 -11.654 23.623 1.00 70.94 117 ALA A N 1
ATOM 944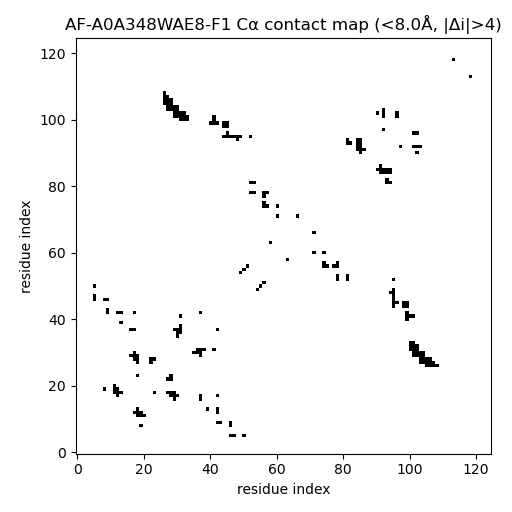 C CA . ALA A 1 117 ? -33.435 -11.178 24.723 1.00 70.94 117 ALA A CA 1
ATOM 945 C C . ALA A 1 117 ? -34.931 -11.059 24.358 1.00 70.94 117 ALA A C 1
ATOM 947 O O . ALA A 1 117 ? -35.788 -11.316 25.206 1.00 70.94 117 ALA A O 1
ATOM 948 N N . GLN A 1 118 ? -35.268 -10.721 23.108 1.00 66.62 118 GLN A N 1
ATOM 949 C CA . GLN A 1 118 ? -36.662 -10.624 22.656 1.00 66.62 118 GLN A CA 1
ATOM 950 C C . GLN A 1 118 ? -37.285 -12.017 22.476 1.00 66.62 118 GLN A C 1
ATOM 952 O O . GLN A 1 118 ? -38.392 -12.263 22.953 1.00 66.62 118 GLN A O 1
ATOM 957 N N . THR A 1 119 ? -36.541 -12.974 21.914 1.00 62.50 119 THR A N 1
ATOM 958 C CA . THR A 1 119 ? -37.034 -14.344 21.664 1.00 62.50 119 THR A CA 1
ATOM 959 C C . THR A 1 119 ? -37.280 -15.143 22.955 1.00 62.50 119 THR A C 1
ATOM 961 O O . THR A 1 119 ? -38.205 -15.955 23.034 1.00 62.50 119 THR A O 1
ATOM 964 N N . ALA A 1 120 ? -36.492 -14.892 24.008 1.00 64.94 120 ALA A N 1
ATOM 965 C CA . ALA A 1 120 ? -36.671 -15.537 25.314 1.00 64.94 120 ALA A CA 1
ATOM 966 C C . ALA A 1 120 ? -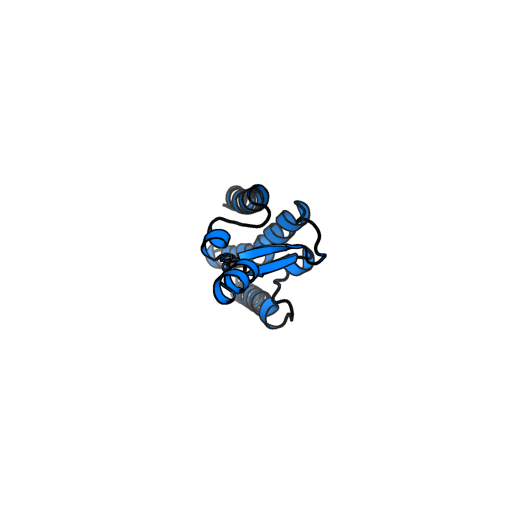37.953 -15.095 26.049 1.00 64.94 120 ALA A C 1
ATOM 968 O O . ALA A 1 120 ? -38.453 -15.829 26.904 1.00 64.94 120 ALA A O 1
ATOM 969 N N . THR A 1 121 ? -38.483 -13.913 25.721 1.00 63.59 121 THR A N 1
ATOM 970 C CA . THR A 1 121 ? -39.708 -13.378 26.331 1.00 63.59 121 THR A CA 1
ATOM 971 C C . THR A 1 121 ? -40.956 -13.957 25.660 1.00 63.59 121 THR A C 1
ATOM 973 O O . THR A 1 121 ? -41.900 -14.314 26.355 1.00 63.59 121 THR A O 1
ATOM 976 N N . GLU A 1 122 ? -40.932 -14.158 24.338 1.00 60.66 122 GLU A N 1
ATOM 977 C CA . GLU A 1 122 ? -42.044 -14.766 23.586 1.00 60.66 122 GLU A CA 1
ATOM 978 C C . GLU A 1 122 ? -42.240 -16.261 23.876 1.00 60.66 122 GLU A C 1
ATOM 980 O O . GLU A 1 122 ? -43.360 -16.746 23.828 1.00 60.66 122 GLU A O 1
ATOM 985 N N . THR A 1 123 ? -41.181 -17.001 24.227 1.00 60.81 123 THR A N 1
ATOM 986 C CA . THR A 1 123 ? -41.293 -18.447 24.542 1.00 60.81 123 THR A CA 1
ATOM 987 C C . THR A 1 123 ? -41.858 -18.707 25.950 1.00 60.81 123 THR A C 1
ATOM 989 O O . THR A 1 123 ? -42.180 -19.841 26.299 1.00 60.81 123 THR A O 1
ATOM 992 N N . ARG A 1 124 ? -41.929 -17.673 26.798 1.00 57.66 124 ARG A N 1
ATOM 993 C CA . ARG A 1 124 ? -42.440 -17.759 28.178 1.00 57.66 124 ARG A CA 1
ATOM 994 C C . ARG A 1 124 ? -43.872 -17.235 28.340 1.00 57.66 124 ARG A C 1
ATOM 996 O O . ARG A 1 124 ? -44.380 -17.299 29.459 1.00 57.66 124 ARG A O 1
ATOM 1003 N N . ALA A 1 125 ? -44.477 -16.710 27.275 1.00 54.12 125 ALA A N 1
ATOM 1004 C CA . ALA A 1 125 ? -45.883 -16.310 27.220 1.00 54.12 125 ALA A CA 1
ATOM 1005 C C . ALA A 1 125 ? -46.737 -17.453 26.655 1.00 54.12 125 ALA A C 1
ATOM 1007 O O . ALA A 1 125 ? -47.882 -17.603 27.135 1.00 54.12 125 ALA A O 1
#

Radius of gyration: 20.69 Å; Cα contacts (8 Å, |Δi|>4): 126; chains: 1; bounding box: 66×31×53 Å

Organism: NCBI:txid314263

Sequence (125 aa):
FFFVRVPYYVLSELVWNGRTLGKRLVKIRVISADGTRLSPYQITARNLMKEIEVFTPIAMIFSVPDKPGYATAFLMLWVFVVLLVPFFNKRRQRLGDMIAGTLVVDQPLTLLLPDLAQTATETRA

Foldseek 3Di:
DCVVVLCVQLVQCVVVQADHPVCVVQQKGKDALVRDRQDSCLSNQLSVVCCVQAVVLVCCLPPDPPDDPVSNVVSVVSNVVQVCVLVPDPQSDGPSNVVSRMHMDHHDPPPPDPDVVVVVVVVVD

Mean predicted aligned error: 9.09 Å